Protein AF-D4DV71-F1 (afdb_monomer)

Secondary structure (DSSP, 8-state):
--HHHHHHHHTTEEEEEEEEEEEEEE-SSHHHHHHHHHHTTHHHHS--S-HHHHHHHHHHHHHTT-PPEEEEEEEEEEEEE--PPPTT----PPPPPP-

Radius of gyration: 24.17 Å; Cα contacts (8 Å, |Δi|>4): 89; chains: 1; bounding box: 50×44×67 Å

Sequence (99 aa):
MHDLGDMLADSGFYDPVTDTARLKLEYRTADTFLQDMDTLGLWHALDFDDPAAARTAIAGLWQRQTPPELTLETVFGHAVKKKILPAGENEVHFFPKKN

Nearest PDB structures (foldseek):
  7ebx-assembly1_A  TM=6.720E-01  e=1.542E+00  Bombyx mori
  7ejb-assembly1_A-2  TM=6.647E-01  e=2.044E+00  Bombyx mori
  2p35-assembly1_B  TM=6.308E-01  e=2.709E+00  Agrobacterium fabrum str. C58
  2p35-assembly1_A  TM=5.455E-01  e=1.437E+00  Agrobacterium fabrum str. C58
  7ec0-assembly1_A  TM=6.458E-01  e=4.760E+00  Bombyx mori

Structure (mmCIF, N/CA/C/O backbone):
data_AF-D4DV71-F1
#
_entry.id   AF-D4DV71-F1
#
loop_
_atom_site.group_PDB
_atom_site.id
_atom_site.type_symbol
_atom_site.label_atom_id
_atom_site.label_alt_id
_atom_site.label_comp_id
_atom_site.label_asym_id
_atom_site.label_entity_id
_atom_site.label_seq_id
_atom_site.pdbx_PDB_ins_code
_atom_site.Cartn_x
_atom_site.Cartn_y
_atom_site.Cartn_z
_atom_site.occupancy
_atom_site.B_iso_or_equiv
_atom_site.auth_seq_id
_atom_site.auth_comp_id
_atom_site.auth_asym_id
_atom_site.auth_atom_id
_atom_site.pdbx_PDB_model_num
ATOM 1 N N . MET A 1 1 ? 14.277 -6.753 -2.415 1.00 58.66 1 MET A N 1
ATOM 2 C CA . MET A 1 1 ? 13.238 -6.480 -3.430 1.00 58.66 1 MET A CA 1
ATOM 3 C C . MET A 1 1 ? 13.807 -6.746 -4.819 1.00 58.66 1 MET A C 1
ATOM 5 O O . MET A 1 1 ? 13.963 -5.826 -5.602 1.00 58.66 1 MET A O 1
ATOM 9 N N . HIS A 1 2 ? 14.178 -7.997 -5.097 1.00 63.66 2 HIS A N 1
ATOM 10 C CA . HIS A 1 2 ? 14.733 -8.393 -6.398 1.00 63.66 2 HIS A CA 1
ATOM 11 C C . HIS A 1 2 ? 13.596 -8.577 -7.423 1.00 63.66 2 HIS A C 1
ATOM 13 O O . HIS A 1 2 ? 13.665 -8.063 -8.530 1.00 63.66 2 HIS A O 1
ATOM 19 N N . ASP A 1 3 ? 12.477 -9.156 -6.981 1.00 73.50 3 ASP A N 1
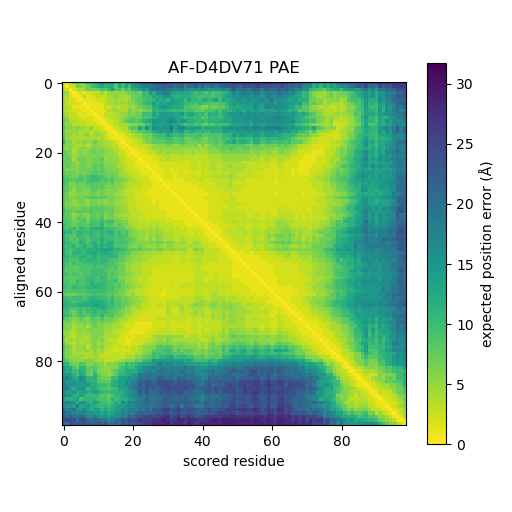ATOM 20 C CA . ASP A 1 3 ? 11.374 -9.602 -7.842 1.00 73.50 3 ASP A CA 1
ATOM 21 C C . ASP A 1 3 ? 10.724 -8.485 -8.680 1.00 73.50 3 ASP A C 1
ATOM 23 O O . ASP A 1 3 ? 10.513 -8.656 -9.874 1.00 73.50 3 ASP A O 1
ATOM 27 N N . LEU A 1 4 ? 10.439 -7.311 -8.099 1.00 72.69 4 LEU A N 1
ATOM 28 C CA . LEU A 1 4 ? 9.837 -6.198 -8.855 1.00 72.69 4 LEU A CA 1
ATOM 29 C C . LEU A 1 4 ? 10.821 -5.548 -9.838 1.00 72.69 4 LEU A C 1
ATOM 31 O O . LEU A 1 4 ? 10.409 -5.099 -10.908 1.00 72.69 4 LEU A O 1
ATOM 35 N N . GLY A 1 5 ? 12.108 -5.495 -9.485 1.00 69.00 5 GLY A N 1
ATOM 36 C CA . GLY A 1 5 ? 13.162 -5.012 -10.379 1.00 69.00 5 GLY A CA 1
ATOM 37 C C . GLY A 1 5 ? 13.351 -5.946 -11.574 1.00 69.00 5 GLY A C 1
ATOM 38 O O . GLY A 1 5 ? 13.384 -5.477 -12.712 1.00 69.00 5 GLY A O 1
ATOM 39 N N . ASP A 1 6 ? 13.368 -7.255 -11.324 1.00 78.69 6 ASP A N 1
ATOM 40 C CA . ASP A 1 6 ? 13.432 -8.289 -12.360 1.00 78.69 6 ASP A CA 1
ATOM 41 C C . ASP A 1 6 ? 12.208 -8.257 -13.271 1.00 78.69 6 ASP A C 1
ATOM 43 O O . ASP A 1 6 ? 12.352 -8.234 -14.487 1.00 78.69 6 ASP A O 1
ATOM 47 N N . MET A 1 7 ? 10.998 -8.163 -12.709 1.00 81.62 7 MET A N 1
ATOM 48 C CA . MET A 1 7 ? 9.767 -8.080 -13.503 1.00 81.62 7 MET A CA 1
ATOM 49 C C . MET A 1 7 ? 9.760 -6.866 -14.447 1.00 81.62 7 MET A C 1
ATOM 51 O O . MET A 1 7 ? 9.249 -6.954 -15.568 1.00 81.62 7 MET A O 1
ATOM 55 N N . LEU A 1 8 ? 10.324 -5.728 -14.021 1.00 80.06 8 LEU A N 1
ATOM 56 C CA . LEU A 1 8 ? 10.481 -4.544 -14.871 1.00 80.06 8 LEU A CA 1
ATOM 57 C C . LEU A 1 8 ? 11.519 -4.779 -15.976 1.00 80.06 8 LEU A C 1
ATOM 59 O O . LEU A 1 8 ? 11.260 -4.430 -17.131 1.00 80.06 8 LEU A O 1
ATOM 63 N N . ALA A 1 9 ? 12.654 -5.396 -15.641 1.00 77.94 9 ALA A N 1
ATOM 64 C CA . ALA A 1 9 ? 13.694 -5.743 -16.606 1.00 77.94 9 ALA A CA 1
ATOM 65 C C . ALA A 1 9 ? 13.184 -6.733 -17.670 1.00 77.94 9 ALA A C 1
ATOM 67 O O . ALA A 1 9 ? 13.321 -6.476 -18.869 1.00 77.94 9 ALA A O 1
ATOM 68 N N . ASP A 1 10 ? 12.503 -7.799 -17.246 1.00 81.81 10 ASP A N 1
ATOM 69 C CA . ASP A 1 10 ? 11.882 -8.807 -18.115 1.00 81.81 10 ASP A CA 1
ATOM 70 C C . ASP A 1 10 ? 10.807 -8.200 -19.028 1.00 81.81 10 ASP A C 1
ATOM 72 O O . ASP A 1 10 ? 10.630 -8.618 -20.173 1.00 81.81 10 ASP A O 1
ATOM 76 N N . SER A 1 11 ? 10.126 -7.152 -18.560 1.00 83.50 11 SER A N 1
ATOM 77 C CA . SER A 1 11 ? 9.145 -6.394 -19.348 1.00 83.50 11 SER A CA 1
ATOM 78 C C . SER A 1 11 ? 9.784 -5.414 -20.352 1.00 83.50 11 SER A C 1
ATOM 80 O O . SER A 1 11 ? 9.073 -4.652 -21.015 1.00 83.50 11 SER A O 1
ATOM 82 N N . GLY A 1 12 ? 11.116 -5.414 -20.488 1.00 81.00 12 GLY A N 1
A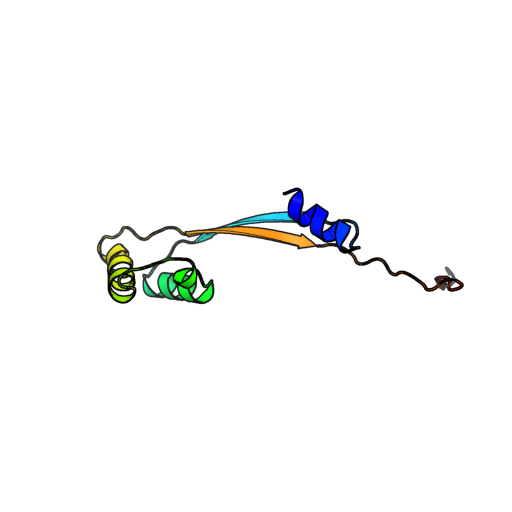TOM 83 C CA . GLY A 1 1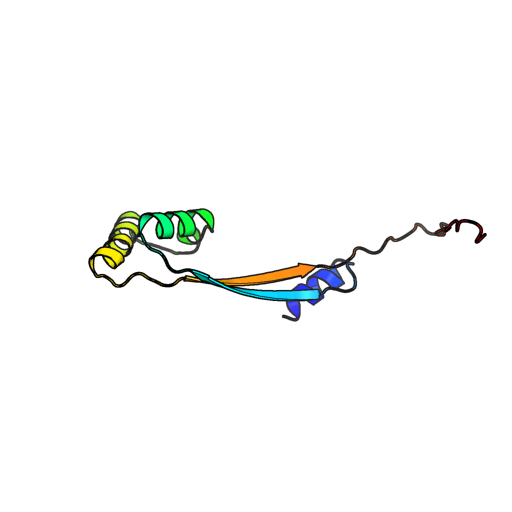2 ? 11.866 -4.591 -21.441 1.00 81.00 12 GLY A CA 1
ATOM 84 C C . GLY A 1 12 ? 12.132 -3.157 -20.976 1.00 81.00 12 GLY A C 1
ATOM 85 O O . GLY A 1 12 ? 12.501 -2.305 -21.795 1.00 81.00 12 GLY A O 1
ATOM 86 N N . PHE A 1 13 ? 11.935 -2.870 -19.687 1.00 82.12 13 PHE A N 1
ATOM 87 C CA . PHE A 1 13 ? 12.396 -1.625 -19.083 1.00 82.12 13 PHE A CA 1
ATOM 88 C C . PHE A 1 13 ? 13.860 -1.754 -18.652 1.00 82.12 13 PHE A C 1
ATOM 90 O O . PHE A 1 13 ? 14.354 -2.843 -18.381 1.00 82.12 13 PHE A O 1
ATOM 97 N N . TYR A 1 14 ? 14.569 -0.633 -18.609 1.00 80.31 14 TYR A N 1
ATOM 98 C CA . TYR A 1 14 ? 15.963 -0.570 -18.186 1.00 80.31 14 TYR A CA 1
ATOM 99 C C . TYR A 1 14 ? 16.139 0.406 -17.020 1.00 80.31 14 TYR A C 1
ATOM 101 O O . TYR A 1 14 ? 15.283 1.263 -16.780 1.00 80.31 14 TYR A O 1
ATOM 109 N N . ASP A 1 15 ? 17.245 0.229 -16.295 1.00 80.94 15 ASP A N 1
ATOM 110 C CA . ASP A 1 15 ? 17.584 0.932 -15.053 1.00 80.94 15 ASP A CA 1
ATOM 111 C C . ASP A 1 15 ? 16.434 0.964 -14.024 1.00 80.94 15 ASP A C 1
ATOM 113 O O . ASP A 1 15 ? 16.051 2.047 -13.564 1.00 80.94 15 ASP A O 1
ATOM 117 N N . PRO A 1 16 ? 15.834 -0.193 -13.661 1.00 81.81 16 PRO A N 1
ATOM 118 C CA . PRO A 1 16 ? 14.816 -0.213 -12.626 1.00 81.81 16 PRO A CA 1
ATOM 119 C C . PRO A 1 16 ? 15.437 0.175 -11.281 1.00 81.81 16 PRO A C 1
ATOM 121 O O . PRO A 1 16 ? 16.380 -0.455 -10.801 1.00 81.81 16 PRO A O 1
ATOM 124 N N . VAL A 1 17 ? 14.877 1.206 -10.656 1.00 83.44 17 VAL A N 1
ATOM 125 C CA . VAL A 1 17 ? 15.176 1.583 -9.274 1.00 83.44 17 VAL A CA 1
ATOM 126 C C . VAL A 1 17 ? 13.908 1.381 -8.471 1.00 83.44 17 VAL A C 1
ATOM 128 O O . VAL A 1 17 ? 12.865 1.942 -8.804 1.00 83.44 17 VAL A O 1
ATOM 131 N N . THR A 1 18 ? 13.995 0.573 -7.422 1.00 86.25 18 THR A N 1
ATOM 132 C CA . THR A 1 18 ? 12.904 0.330 -6.475 1.00 86.25 18 THR A CA 1
ATOM 133 C C . THR A 1 18 ? 13.303 0.844 -5.104 1.00 86.25 18 THR A C 1
ATOM 135 O O . THR A 1 18 ? 14.425 0.589 -4.664 1.00 86.25 18 THR A O 1
ATOM 138 N N . ASP A 1 19 ? 12.383 1.501 -4.417 1.00 87.12 19 ASP A N 1
ATOM 139 C CA . ASP A 1 19 ? 12.562 2.004 -3.062 1.00 87.12 19 ASP A CA 1
ATOM 140 C C . ASP A 1 19 ? 11.329 1.672 -2.210 1.00 87.12 19 ASP A C 1
ATOM 142 O O . ASP A 1 19 ? 10.273 1.265 -2.709 1.00 87.12 19 ASP A O 1
ATOM 146 N N . THR A 1 20 ? 11.482 1.825 -0.902 1.00 90.69 20 THR A N 1
ATOM 147 C CA . T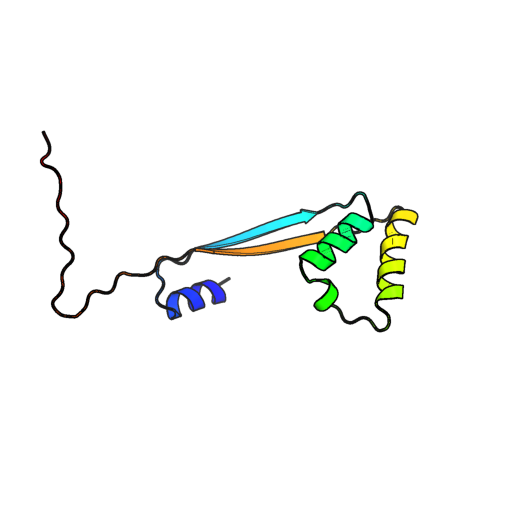HR A 1 20 ? 10.427 1.627 0.082 1.00 90.69 20 THR A CA 1
ATOM 148 C C . THR A 1 20 ? 10.239 2.850 0.942 1.00 90.69 20 THR A C 1
ATOM 15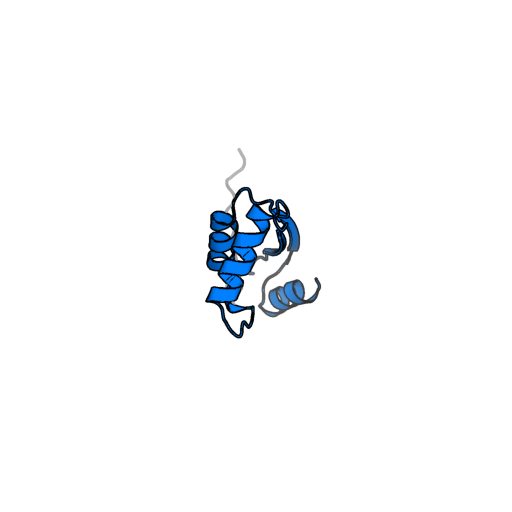0 O O . THR A 1 20 ? 11.201 3.414 1.457 1.00 90.69 20 THR A O 1
ATOM 153 N N . ALA A 1 21 ? 8.982 3.189 1.201 1.00 92.44 21 ALA A N 1
ATOM 154 C CA . ALA A 1 21 ? 8.629 4.145 2.235 1.00 92.44 21 ALA A CA 1
ATOM 155 C C . ALA A 1 21 ? 7.787 3.466 3.311 1.00 92.44 21 ALA A C 1
ATOM 157 O O . ALA A 1 21 ? 6.915 2.645 3.031 1.00 92.44 21 ALA A O 1
ATOM 158 N N . ARG A 1 22 ? 8.044 3.848 4.563 1.00 95.19 22 ARG A N 1
ATOM 159 C CA . ARG A 1 22 ? 7.215 3.480 5.707 1.00 95.19 22 ARG A CA 1
ATOM 160 C C . ARG A 1 22 ? 6.531 4.729 6.237 1.00 95.19 22 ARG A C 1
ATOM 162 O O . ARG A 1 22 ? 7.204 5.695 6.592 1.00 95.19 22 ARG A O 1
ATOM 169 N N . LEU A 1 23 ? 5.209 4.686 6.332 1.00 93.88 23 LEU A N 1
ATOM 170 C CA . LEU A 1 23 ? 4.384 5.751 6.885 1.00 93.88 23 LEU A CA 1
ATOM 171 C C . LEU A 1 23 ? 3.653 5.237 8.123 1.00 93.88 23 LEU A C 1
ATOM 173 O O . LEU A 1 23 ? 2.924 4.252 8.054 1.00 93.88 23 LEU A O 1
ATOM 177 N N . LYS A 1 24 ? 3.854 5.910 9.255 1.00 94.94 24 LYS A N 1
ATOM 178 C CA . LYS A 1 24 ? 3.107 5.659 10.488 1.00 94.94 24 LYS A CA 1
ATOM 179 C C . LYS A 1 24 ? 1.950 6.643 10.576 1.00 94.94 24 LYS A C 1
ATOM 181 O O . LYS A 1 24 ? 2.167 7.847 10.453 1.00 94.94 24 LYS A O 1
ATOM 186 N N . LEU A 1 25 ? 0.749 6.123 10.777 1.00 94.25 25 LEU A N 1
ATOM 187 C CA . LEU A 1 25 ? -0.483 6.887 10.878 1.00 94.25 25 LEU A CA 1
ATOM 188 C C . LEU A 1 25 ? -1.084 6.699 12.267 1.00 94.25 25 LEU A C 1
ATOM 190 O O . LEU A 1 25 ? -1.372 5.583 12.704 1.00 94.25 25 LEU A O 1
ATOM 194 N N . GLU A 1 26 ? -1.285 7.828 12.934 1.00 94.88 26 GLU A N 1
ATOM 195 C CA . GLU A 1 26 ? -1.981 7.927 14.208 1.00 94.88 26 GLU A CA 1
ATOM 196 C C . GLU A 1 26 ? -3.320 8.627 13.989 1.00 94.88 26 GLU A C 1
ATOM 198 O O . GLU A 1 26 ? -3.417 9.634 13.281 1.00 94.88 26 GLU A O 1
ATOM 203 N N . TYR A 1 27 ? -4.364 8.110 14.627 1.00 95.06 27 TYR A N 1
ATOM 204 C CA . TYR A 1 27 ? -5.734 8.503 14.333 1.00 95.06 27 TYR A CA 1
ATOM 205 C C . TYR A 1 27 ? -6.413 9.131 15.544 1.00 95.06 27 TYR A C 1
ATOM 207 O O . TYR A 1 27 ? -6.548 8.530 16.611 1.00 95.06 27 TYR A O 1
ATOM 215 N N . ARG A 1 28 ? -6.907 10.357 15.360 1.00 93.19 28 ARG A N 1
ATOM 216 C CA . ARG A 1 28 ? -7.617 11.093 16.417 1.00 93.19 28 ARG A CA 1
ATOM 217 C C . ARG A 1 28 ? -9.020 10.555 16.673 1.00 93.19 28 ARG A C 1
ATOM 219 O O . ARG A 1 28 ? -9.500 10.652 17.798 1.00 93.19 28 ARG A O 1
ATOM 226 N N . THR A 1 29 ? -9.669 10.002 15.652 1.00 94.38 29 THR A N 1
ATOM 227 C CA . THR A 1 29 ? -11.038 9.482 15.731 1.00 94.38 29 THR A CA 1
ATOM 228 C C . THR A 1 29 ? -11.158 8.147 15.005 1.00 94.38 29 THR A C 1
ATOM 230 O O . THR A 1 29 ? -10.432 7.877 14.045 1.00 94.38 29 THR A O 1
ATOM 233 N N . ALA A 1 30 ?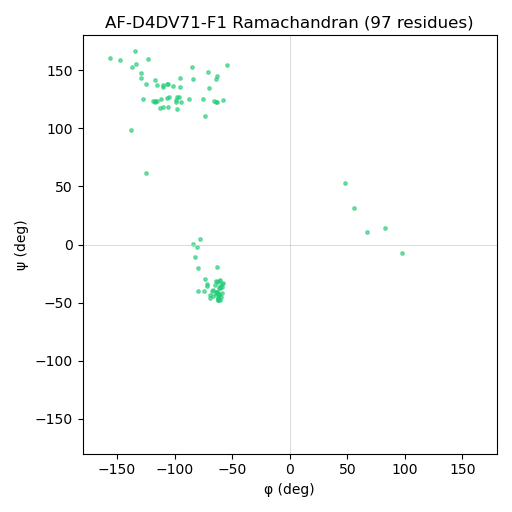 -12.117 7.336 15.454 1.00 94.56 30 ALA A N 1
ATOM 234 C CA . ALA A 1 30 ? -12.460 6.077 14.804 1.00 94.56 30 ALA A CA 1
ATOM 235 C C . ALA A 1 30 ? -12.961 6.288 13.371 1.00 94.56 30 ALA A C 1
ATOM 237 O O . ALA A 1 30 ? -12.622 5.508 12.488 1.00 94.56 30 ALA A O 1
ATOM 238 N N . ASP A 1 31 ? -13.723 7.357 13.129 1.00 94.12 31 ASP A N 1
ATOM 239 C CA . ASP A 1 31 ? -14.307 7.633 11.814 1.00 94.12 31 ASP A CA 1
ATOM 240 C C . ASP A 1 31 ? -13.231 7.820 10.739 1.00 94.12 31 ASP A C 1
ATOM 242 O O . ASP A 1 31 ? -13.336 7.235 9.664 1.00 94.12 31 ASP A O 1
ATOM 246 N N . THR A 1 32 ? -12.158 8.566 11.036 1.00 94.81 32 THR A N 1
ATOM 247 C CA . THR A 1 32 ? -11.046 8.754 10.088 1.00 94.81 32 THR A CA 1
ATOM 248 C C . THR A 1 32 ? -10.298 7.447 9.837 1.00 94.81 32 THR A C 1
ATOM 250 O O . THR A 1 32 ? -9.956 7.150 8.699 1.00 94.81 32 THR A O 1
ATOM 253 N N . PHE A 1 33 ? -10.091 6.631 10.874 1.00 94.69 33 PHE A N 1
ATOM 254 C CA . PHE A 1 33 ? -9.476 5.313 10.713 1.00 94.69 33 PHE A CA 1
ATOM 255 C C . PHE A 1 33 ? -10.319 4.396 9.817 1.00 94.69 33 PHE A C 1
ATOM 257 O O . PHE A 1 33 ? -9.803 3.788 8.883 1.00 94.69 33 PHE A O 1
ATOM 264 N N . LEU A 1 34 ? -11.629 4.323 10.068 1.00 92.06 34 LEU A N 1
ATOM 265 C CA . LEU A 1 34 ? -12.551 3.500 9.285 1.00 92.06 34 LEU A CA 1
ATOM 266 C C . LEU A 1 34 ? -12.627 3.966 7.826 1.00 92.06 34 LEU A C 1
ATOM 268 O O . LEU A 1 34 ? -12.611 3.128 6.926 1.00 92.06 34 LEU A O 1
ATOM 272 N N . GLN A 1 35 ? -12.656 5.282 7.598 1.00 93.31 35 GLN A N 1
ATOM 273 C CA . GLN A 1 35 ? -12.624 5.866 6.259 1.00 93.31 35 GLN A CA 1
ATOM 274 C C . GLN A 1 35 ? -11.335 5.507 5.505 1.00 93.31 35 GLN A C 1
ATOM 276 O O . GLN A 1 35 ? -11.397 5.168 4.321 1.00 93.31 35 GL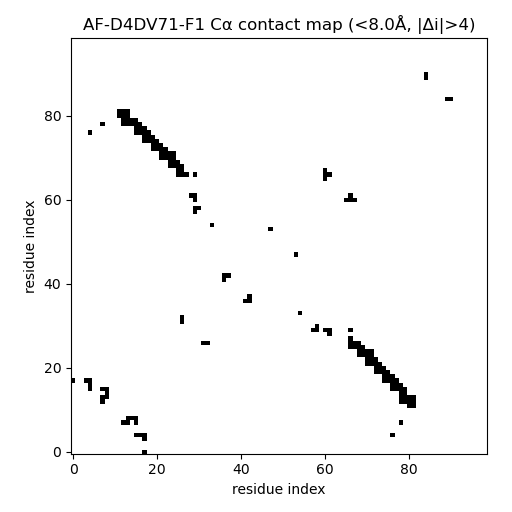N A O 1
ATOM 281 N N . ASP A 1 36 ? -10.179 5.551 6.167 1.00 93.38 36 ASP A N 1
ATOM 282 C CA . ASP A 1 36 ? -8.902 5.172 5.556 1.00 93.38 36 ASP A CA 1
ATOM 283 C C . ASP A 1 36 ? -8.848 3.673 5.249 1.00 93.38 36 ASP A C 1
ATOM 285 O O . ASP A 1 36 ? -8.399 3.286 4.171 1.00 93.38 36 ASP A O 1
ATOM 289 N N . MET A 1 37 ? -9.364 2.821 6.142 1.00 91.81 37 MET A N 1
ATOM 290 C CA . MET A 1 37 ? -9.473 1.385 5.872 1.00 91.81 37 MET A CA 1
ATOM 291 C C . MET A 1 37 ? -10.352 1.089 4.650 1.00 91.81 37 MET A C 1
ATOM 293 O O . MET A 1 37 ? -10.032 0.179 3.883 1.00 91.81 37 MET A O 1
ATOM 297 N N . ASP A 1 38 ? -11.437 1.847 4.453 1.00 91.00 38 ASP A N 1
ATOM 298 C CA . ASP A 1 38 ? -12.291 1.738 3.264 1.00 91.00 38 ASP A CA 1
ATOM 299 C C . ASP A 1 38 ? -11.555 2.252 2.011 1.00 91.00 38 ASP A C 1
ATOM 301 O O . ASP A 1 38 ? -11.521 1.572 0.986 1.00 91.00 38 ASP A O 1
ATOM 305 N N . THR A 1 39 ? -10.895 3.411 2.104 1.00 92.50 39 THR A N 1
ATOM 306 C CA . THR A 1 39 ? -10.173 4.058 0.989 1.00 92.50 39 THR A CA 1
ATOM 307 C C . THR A 1 39 ? -9.006 3.213 0.481 1.00 92.50 39 THR A C 1
ATOM 309 O O . THR A 1 39 ? -8.793 3.098 -0.724 1.00 92.50 39 THR A O 1
ATOM 312 N N . LEU A 1 40 ? -8.259 2.598 1.396 1.00 91.12 40 LEU A N 1
ATOM 313 C CA . LEU A 1 40 ? -7.136 1.717 1.084 1.00 91.12 40 LEU A CA 1
ATOM 314 C C . LEU A 1 40 ? -7.589 0.298 0.698 1.00 91.12 40 LEU A C 1
ATOM 316 O O . LEU A 1 40 ? -6.752 -0.554 0.408 1.00 91.12 40 LEU A O 1
ATOM 320 N N . GLY A 1 41 ? -8.899 0.020 0.722 1.00 90.75 41 GLY A N 1
ATOM 321 C CA . GLY A 1 41 ? -9.461 -1.298 0.426 1.00 90.75 41 GLY A CA 1
ATOM 322 C C . GLY A 1 41 ? -9.117 -2.373 1.462 1.00 90.75 41 GLY A C 1
ATOM 323 O O . GLY A 1 41 ? -9.387 -3.548 1.225 1.00 90.75 41 GLY A O 1
ATOM 324 N N . LEU A 1 42 ? -8.560 -1.998 2.617 1.00 88.56 42 LEU A N 1
ATOM 325 C CA . LEU A 1 42 ? -8.101 -2.929 3.653 1.00 88.56 42 LEU A CA 1
ATOM 326 C C . LEU A 1 42 ? -9.255 -3.743 4.241 1.00 88.56 42 LEU A C 1
ATOM 328 O O . LEU A 1 42 ? -9.069 -4.911 4.561 1.00 88.56 42 LEU A O 1
ATOM 332 N N . TRP A 1 43 ? -10.458 -3.164 4.316 1.00 88.06 43 TRP A N 1
ATOM 333 C CA . TRP A 1 43 ? -11.660 -3.891 4.737 1.00 88.06 43 TRP A CA 1
ATOM 334 C C . TRP A 1 43 ? -11.976 -5.107 3.862 1.00 88.06 43 TRP A C 1
ATOM 336 O O . TRP A 1 43 ? -12.468 -6.097 4.385 1.00 88.06 43 TRP A O 1
ATOM 346 N N . HIS A 1 44 ? -11.678 -5.055 2.560 1.00 86.19 44 HIS A N 1
ATOM 347 C CA . HIS A 1 44 ? -11.940 -6.164 1.635 1.00 86.19 44 HIS A CA 1
ATOM 348 C C . HIS A 1 44 ? -10.885 -7.271 1.720 1.00 86.19 44 HIS A C 1
ATOM 350 O O . HIS A 1 44 ? -11.131 -8.388 1.277 1.00 86.19 44 HIS A O 1
ATOM 356 N N . ALA A 1 45 ? -9.701 -6.959 2.251 1.00 87.00 45 ALA A N 1
ATOM 357 C CA . ALA A 1 45 ? -8.629 -7.929 2.446 1.00 87.00 45 ALA A CA 1
ATOM 358 C C . ALA A 1 45 ? -8.798 -8.745 3.739 1.00 87.00 45 ALA A C 1
ATOM 360 O O . ALA A 1 45 ? -8.069 -9.711 3.958 1.00 87.00 45 ALA A O 1
ATOM 361 N N . LEU A 1 46 ? -9.726 -8.336 4.603 1.00 87.19 46 LEU A N 1
ATOM 362 C CA . LEU A 1 46 ? -10.011 -8.965 5.882 1.00 87.19 46 LEU A CA 1
ATOM 363 C C . LEU A 1 46 ? -11.322 -9.743 5.785 1.00 87.19 46 LEU A C 1
ATOM 365 O O . LEU A 1 46 ? -12.297 -9.264 5.210 1.00 87.19 46 LEU A O 1
ATOM 369 N N . ASP A 1 47 ? -11.335 -10.933 6.373 1.00 88.75 47 ASP A N 1
ATOM 370 C CA . ASP A 1 47 ? -12.529 -11.765 6.448 1.00 88.75 47 ASP A CA 1
ATOM 371 C C . ASP A 1 47 ? -13.183 -11.589 7.821 1.00 88.75 47 ASP A C 1
ATOM 373 O O . ASP A 1 47 ? -12.538 -11.773 8.858 1.00 88.75 47 ASP A O 1
ATOM 377 N N . PHE A 1 48 ? -14.447 -11.175 7.825 1.00 87.44 48 PHE A N 1
ATOM 378 C CA . PHE A 1 48 ? -15.214 -10.932 9.040 1.00 87.44 48 PHE A CA 1
ATOM 379 C C . PHE A 1 48 ? -16.531 -11.691 8.975 1.00 87.44 48 PHE A C 1
ATOM 381 O O . PHE A 1 48 ? -17.340 -11.448 8.082 1.00 87.44 48 PHE A O 1
ATOM 388 N N . ASP A 1 49 ? -16.793 -12.507 9.996 1.00 91.12 49 ASP A N 1
ATOM 389 C CA . ASP A 1 49 ? -18.082 -13.188 10.159 1.00 91.12 49 ASP A CA 1
ATOM 390 C C . ASP A 1 49 ? -19.250 -12.188 10.291 1.00 91.12 49 ASP A C 1
ATOM 392 O O . ASP A 1 49 ? -20.346 -12.423 9.784 1.00 91.12 49 ASP A O 1
ATOM 396 N N . ASP A 1 50 ? -19.008 -11.050 10.956 1.00 93.88 50 ASP A N 1
ATOM 397 C CA . ASP A 1 50 ? -19.941 -9.923 11.066 1.00 93.88 50 ASP A CA 1
ATOM 398 C C . ASP A 1 50 ? -19.191 -8.582 10.905 1.00 93.88 50 ASP A C 1
ATOM 400 O O . ASP A 1 50 ? -18.601 -8.057 11.863 1.00 93.88 50 ASP A O 1
ATOM 404 N N . PRO A 1 51 ? -19.222 -7.983 9.700 1.00 89.94 51 PRO A N 1
ATOM 405 C CA . PRO A 1 51 ? -18.572 -6.702 9.433 1.00 89.94 51 PRO A CA 1
ATOM 406 C C . PRO A 1 51 ? -19.105 -5.536 10.282 1.00 89.94 51 PRO A C 1
ATOM 408 O O . PRO A 1 51 ? -18.358 -4.605 10.596 1.00 89.94 51 PRO A O 1
ATOM 411 N N . ALA A 1 52 ? -20.383 -5.554 10.675 1.00 91.19 52 ALA A N 1
ATOM 412 C CA . ALA A 1 52 ? -20.979 -4.480 11.468 1.00 91.19 52 ALA A CA 1
ATOM 413 C C . ALA A 1 52 ? -20.511 -4.544 12.929 1.00 91.19 52 ALA A C 1
ATOM 415 O O . ALA A 1 52 ? -20.178 -3.512 13.531 1.00 91.19 52 ALA A O 1
ATOM 416 N N . ALA A 1 53 ? -20.411 -5.753 13.485 1.00 94.19 53 ALA A N 1
ATOM 417 C CA . ALA A 1 53 ? -19.822 -5.968 14.801 1.00 94.19 53 ALA A CA 1
ATOM 418 C C . ALA A 1 53 ? -18.335 -5.581 14.822 1.00 94.19 53 ALA A C 1
ATOM 420 O O . ALA A 1 53 ? -17.896 -4.906 15.755 1.00 94.19 53 ALA A O 1
ATOM 421 N N . ALA A 1 54 ? -17.577 -5.917 13.772 1.00 91.94 54 ALA A N 1
ATOM 422 C CA . ALA A 1 54 ? -16.171 -5.532 13.641 1.00 91.94 54 ALA A CA 1
ATOM 423 C C . ALA A 1 54 ? -15.983 -4.004 13.635 1.00 91.94 54 ALA A C 1
ATOM 425 O O . ALA A 1 54 ? -15.174 -3.473 14.400 1.00 91.94 54 ALA A O 1
ATOM 426 N N . ARG A 1 55 ? -16.782 -3.273 12.842 1.00 91.12 55 ARG A N 1
ATOM 427 C CA . ARG A 1 55 ? -16.771 -1.797 12.827 1.00 91.12 55 ARG A CA 1
ATOM 428 C C . ARG A 1 55 ? -17.096 -1.208 14.202 1.00 91.12 55 ARG A C 1
ATOM 430 O O . ARG A 1 55 ? -16.422 -0.281 14.651 1.00 91.12 55 ARG A O 1
ATOM 437 N N . THR A 1 56 ? -18.078 -1.778 14.898 1.00 93.56 56 THR A N 1
ATOM 438 C CA . THR A 1 56 ? -18.455 -1.350 16.255 1.00 93.56 56 THR A CA 1
ATOM 439 C C . THR A 1 56 ? -17.328 -1.591 17.263 1.00 93.56 56 THR A C 1
ATOM 441 O O . THR A 1 56 ? -17.024 -0.718 18.078 1.00 93.56 56 THR A O 1
ATOM 444 N N . ALA A 1 57 ? -16.665 -2.748 17.192 1.00 92.62 57 ALA A N 1
ATOM 445 C CA . ALA A 1 57 ? -15.540 -3.083 18.060 1.00 92.62 57 ALA A CA 1
ATOM 446 C C . ALA A 1 57 ? -14.364 -2.112 17.870 1.00 92.62 57 ALA A C 1
ATOM 448 O O . 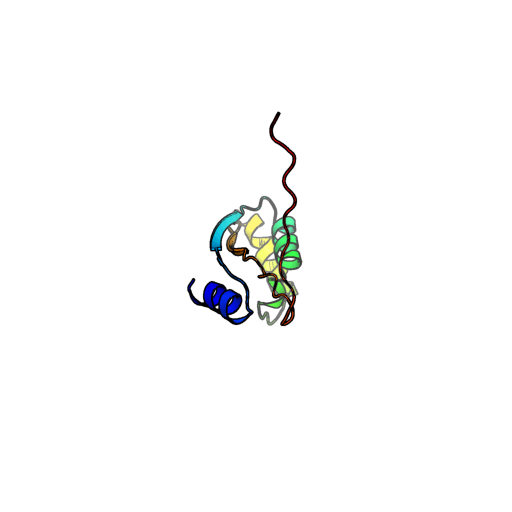ALA A 1 57 ? -13.805 -1.628 18.856 1.00 92.62 57 ALA A O 1
ATOM 449 N N . ILE A 1 58 ? -14.046 -1.769 16.617 1.00 91.19 58 ILE A N 1
ATOM 450 C CA . ILE A 1 58 ? -13.006 -0.789 16.275 1.00 91.19 58 ILE A CA 1
ATOM 451 C C . ILE A 1 58 ? -13.358 0.596 16.818 1.00 91.19 58 ILE A C 1
ATOM 453 O O . ILE A 1 58 ? -12.522 1.228 17.462 1.00 91.19 58 ILE A O 1
ATOM 457 N N . ALA A 1 59 ? -14.598 1.061 16.638 1.00 90.81 59 ALA A N 1
ATOM 458 C CA . ALA A 1 59 ? -15.034 2.342 17.197 1.00 90.81 59 ALA A CA 1
ATOM 459 C C . ALA A 1 59 ? -14.895 2.388 18.733 1.00 90.81 59 ALA A C 1
ATOM 461 O O . ALA A 1 59 ? -14.522 3.416 19.307 1.00 90.81 59 ALA A O 1
ATOM 462 N N . GLY A 1 60 ? -15.107 1.251 19.402 1.00 94.81 60 GLY A N 1
ATOM 463 C CA . GLY A 1 60 ? -14.913 1.096 20.843 1.00 94.81 60 GLY A CA 1
ATOM 464 C C . GLY A 1 60 ? -13.470 1.291 21.330 1.00 94.81 60 GLY A C 1
ATOM 465 O O . GLY A 1 60 ? -13.272 1.579 22.511 1.00 94.81 60 GLY A O 1
ATOM 466 N N . LEU A 1 61 ? -12.456 1.189 20.462 1.00 95.06 61 LEU A N 1
ATOM 467 C CA . LEU A 1 61 ? -11.047 1.382 20.837 1.00 95.06 61 LEU A CA 1
ATOM 468 C C . LEU A 1 61 ? -10.754 2.820 21.290 1.00 95.06 61 LEU A C 1
ATOM 470 O O . LEU A 1 61 ? -9.989 3.029 22.232 1.00 95.06 61 LEU A O 1
ATOM 474 N N . TRP A 1 62 ? -11.423 3.812 20.695 1.00 94.50 62 TRP A N 1
ATOM 475 C CA . TRP A 1 62 ? -11.283 5.215 21.104 1.00 94.50 62 TRP A CA 1
ATOM 476 C C . TRP A 1 62 ? -11.949 5.498 22.444 1.00 94.50 62 TRP A C 1
ATOM 478 O O . TRP A 1 62 ? -11.408 6.249 23.251 1.00 94.50 62 TRP A O 1
ATOM 488 N N . GLN A 1 63 ? -13.082 4.851 22.724 1.00 93.00 63 GLN A N 1
ATOM 489 C CA . GLN A 1 63 ? -13.747 4.961 24.027 1.00 93.00 63 GLN A CA 1
ATOM 490 C C . GLN A 1 63 ? -12.873 4.393 25.152 1.00 93.00 63 GLN A C 1
ATOM 492 O O . GLN A 1 63 ? -12.905 4.883 26.277 1.00 93.00 63 GLN A O 1
ATOM 497 N N . ARG A 1 64 ? -12.057 3.384 24.833 1.00 95.12 64 ARG A N 1
ATOM 498 C CA . ARG A 1 64 ? -11.087 2.762 25.743 1.00 95.12 64 ARG A CA 1
ATOM 499 C C . ARG A 1 64 ? -9.751 3.507 25.810 1.00 95.12 64 ARG A C 1
ATOM 501 O O . ARG A 1 64 ? -8.872 3.070 26.541 1.00 95.12 64 ARG A O 1
ATOM 508 N N . GLN A 1 65 ? -9.601 4.613 25.074 1.00 92.50 65 GLN A N 1
ATOM 509 C CA . GLN A 1 65 ? -8.359 5.389 24.958 1.00 92.50 65 GLN A CA 1
ATOM 510 C C . GLN A 1 65 ? -7.158 4.557 24.479 1.00 92.50 65 GLN A C 1
ATOM 512 O O . GLN A 1 65 ? -6.013 4.838 24.824 1.00 92.50 65 GLN A O 1
ATOM 517 N N . THR A 1 66 ? -7.419 3.546 23.650 1.00 93.88 66 THR A N 1
ATOM 518 C CA . THR A 1 66 ? -6.404 2.675 23.047 1.00 93.88 66 THR A CA 1
ATOM 519 C C . THR A 1 66 ? -6.547 2.677 21.524 1.00 93.88 66 THR A C 1
ATOM 521 O O . THR A 1 66 ? -6.876 1.636 20.947 1.00 93.88 66 THR A O 1
ATOM 524 N N . PRO A 1 67 ? -6.389 3.836 20.855 1.00 93.06 67 PRO A N 1
ATOM 525 C CA . PRO A 1 67 ? -6.490 3.895 19.404 1.00 93.06 67 PRO A CA 1
ATOM 526 C C . PRO A 1 67 ? -5.365 3.066 18.756 1.00 93.06 67 PRO A C 1
ATOM 528 O O . PRO A 1 67 ? -4.243 3.054 19.268 1.00 93.06 67 PRO A O 1
ATOM 531 N N . PRO A 1 68 ? -5.642 2.367 17.645 1.00 89.94 68 PRO A N 1
ATOM 532 C CA . PRO A 1 68 ? -4.623 1.645 16.898 1.00 89.94 68 PRO A CA 1
ATOM 533 C C . PRO A 1 68 ? -3.678 2.607 16.155 1.00 89.94 68 PRO A C 1
ATOM 535 O O . PRO A 1 68 ? -4.092 3.670 15.688 1.00 89.94 68 PRO A O 1
ATOM 538 N N . GLU A 1 69 ? -2.416 2.200 15.999 1.00 90.88 69 GLU A N 1
ATOM 539 C CA . GLU A 1 69 ? -1.468 2.783 15.036 1.00 90.88 69 GLU A CA 1
ATOM 540 C C . GLU A 1 69 ? -1.499 1.936 13.757 1.00 90.88 69 GLU A C 1
ATOM 542 O O . GLU A 1 69 ? -1.467 0.705 13.827 1.00 90.88 69 GLU A O 1
ATOM 547 N N . LEU A 1 70 ? -1.529 2.581 12.589 1.00 91.12 70 LEU A N 1
ATOM 548 C CA . LEU A 1 70 ? -1.390 1.902 11.301 1.00 91.12 70 LEU A CA 1
ATOM 549 C C . LEU A 1 70 ? -0.011 2.206 10.721 1.00 91.12 70 LEU A C 1
ATOM 551 O O . LEU A 1 70 ? 0.360 3.365 10.555 1.00 91.12 70 LEU A O 1
ATOM 555 N N . THR A 1 71 ? 0.750 1.168 10.381 1.00 93.50 71 THR A N 1
ATOM 556 C CA . THR A 1 71 ? 1.990 1.317 9.613 1.00 93.50 71 THR A CA 1
ATOM 557 C C . THR A 1 71 ? 1.745 0.851 8.186 1.00 93.50 71 THR A C 1
ATOM 559 O O . THR A 1 71 ? 1.429 -0.314 7.961 1.00 93.50 71 THR A O 1
ATOM 562 N N . LEU A 1 72 ? 1.903 1.760 7.229 1.00 91.56 72 LEU A N 1
ATOM 563 C CA . LEU A 1 72 ? 1.861 1.469 5.802 1.00 91.56 72 LEU A CA 1
ATOM 564 C C . LEU A 1 72 ? 3.287 1.335 5.278 1.00 91.56 72 LEU A C 1
ATOM 566 O O . LEU A 1 72 ? 4.103 2.240 5.452 1.00 91.56 72 LEU A O 1
ATOM 570 N N . GLU A 1 73 ? 3.577 0.224 4.614 1.00 93.31 73 GLU A N 1
ATOM 571 C CA . GLU A 1 73 ? 4.819 0.028 3.872 1.00 93.31 73 GLU A CA 1
ATOM 572 C C . GLU A 1 73 ? 4.493 0.014 2.385 1.00 93.31 73 GLU A C 1
ATOM 574 O O . GLU A 1 73 ? 3.716 -0.815 1.914 1.00 93.31 73 GLU A O 1
ATOM 579 N N . THR A 1 74 ? 5.056 0.963 1.647 1.00 89.44 74 THR A N 1
ATOM 580 C CA . THR A 1 74 ? 4.882 1.055 0.202 1.00 89.44 74 THR A CA 1
ATOM 581 C C . THR A 1 74 ? 6.184 0.697 -0.483 1.00 89.44 74 THR A C 1
ATOM 583 O O . THR A 1 74 ? 7.256 1.146 -0.082 1.00 89.44 74 THR A O 1
ATOM 586 N N . VAL A 1 75 ? 6.080 -0.110 -1.534 1.00 90.12 75 VAL A N 1
ATOM 587 C CA . VAL A 1 75 ? 7.164 -0.342 -2.484 1.00 90.12 75 VAL A CA 1
ATOM 588 C C . VAL A 1 75 ? 6.814 0.427 -3.745 1.00 90.12 75 VAL A C 1
ATOM 590 O O . VAL A 1 75 ? 5.721 0.267 -4.287 1.00 90.12 75 VAL A O 1
ATOM 593 N N . PHE A 1 76 ? 7.725 1.266 -4.211 1.00 87.25 76 PHE A N 1
ATOM 594 C CA . PHE A 1 76 ? 7.563 2.001 -5.457 1.00 87.25 76 PHE A CA 1
ATOM 595 C C . PHE A 1 76 ? 8.838 1.892 -6.274 1.00 87.25 76 PHE A C 1
ATOM 597 O O . PHE A 1 76 ? 9.921 1.651 -5.750 1.00 87.25 76 PHE A O 1
ATOM 604 N N . GLY A 1 77 ? 8.719 2.048 -7.582 1.00 84.81 77 GLY A N 1
ATOM 605 C CA . GLY A 1 77 ? 9.879 2.014 -8.448 1.00 84.81 77 GLY A CA 1
ATOM 606 C C . GLY A 1 77 ? 9.637 2.755 -9.742 1.00 84.81 77 GLY A C 1
ATOM 607 O O . GLY A 1 77 ? 8.497 3.000 -10.138 1.00 84.81 77 GLY A O 1
ATOM 608 N N . HIS A 1 78 ? 10.732 3.115 -10.391 1.00 86.06 78 HIS A N 1
ATOM 609 C CA . HIS A 1 78 ? 10.721 3.697 -11.718 1.00 86.06 78 HIS A CA 1
ATOM 610 C C . HIS A 1 78 ? 11.695 2.946 -12.617 1.00 86.06 78 HIS A C 1
ATOM 612 O O . HIS A 1 78 ? 12.749 2.490 -12.178 1.00 86.06 78 HIS A O 1
ATOM 618 N N . ALA A 1 79 ? 11.359 2.858 -13.896 1.00 86.50 79 ALA A N 1
ATOM 619 C CA . ALA A 1 79 ? 12.232 2.311 -14.919 1.00 86.50 79 ALA A CA 1
ATOM 620 C C . ALA A 1 79 ? 11.972 3.038 -16.238 1.00 86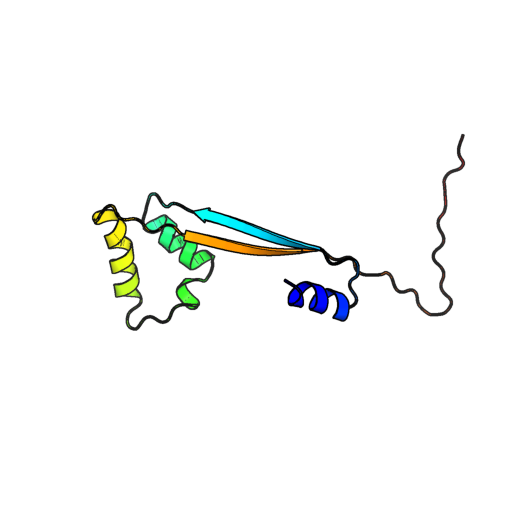.50 79 ALA A C 1
ATOM 622 O O . ALA A 1 79 ? 10.912 3.644 -16.430 1.00 86.50 79 ALA A O 1
ATOM 623 N N . VAL A 1 80 ? 12.934 2.991 -17.153 1.00 85.06 80 VAL A N 1
ATOM 624 C CA . VAL A 1 80 ? 12.839 3.694 -18.432 1.00 85.06 80 VAL A CA 1
ATOM 625 C C . VAL A 1 80 ? 12.583 2.691 -19.548 1.00 85.06 80 VAL A C 1
ATOM 627 O O . VAL A 1 80 ? 13.160 1.609 -19.579 1.00 85.06 80 VAL A O 1
ATOM 630 N N . LYS A 1 81 ? 11.691 3.021 -20.485 1.00 83.81 81 LYS A N 1
ATOM 631 C CA . LYS A 1 81 ? 11.449 2.175 -21.658 1.00 83.81 81 LYS A CA 1
ATOM 632 C C . LYS A 1 81 ? 12.429 2.539 -22.762 1.00 83.81 81 LYS A C 1
ATOM 634 O O . LYS A 1 81 ? 12.493 3.697 -23.178 1.00 83.81 81 LYS A O 1
ATOM 639 N N . LYS A 1 82 ? 13.171 1.555 -23.272 1.00 78.31 82 LYS A N 1
ATOM 640 C CA . LYS A 1 82 ? 14.112 1.801 -24.367 1.00 78.31 82 LYS A CA 1
ATOM 641 C C . LYS A 1 82 ? 13.353 2.092 -25.655 1.00 78.31 82 LYS A C 1
ATOM 643 O O . LYS A 1 82 ? 12.420 1.377 -26.020 1.00 78.31 82 LYS A O 1
ATOM 648 N N . LYS A 1 83 ? 13.786 3.127 -26.370 1.00 76.12 83 LYS A N 1
ATOM 649 C CA . LYS A 1 83 ? 13.354 3.370 -27.744 1.00 76.12 83 LYS A CA 1
ATOM 650 C C . LYS A 1 83 ? 14.042 2.342 -28.642 1.00 76.12 83 LYS A C 1
ATOM 652 O O . LYS A 1 83 ? 15.259 2.371 -28.804 1.00 76.12 83 LYS A O 1
ATOM 657 N N . ILE A 1 84 ? 13.264 1.405 -29.171 1.00 77.81 84 ILE A N 1
ATOM 658 C CA . ILE A 1 84 ? 13.734 0.420 -30.146 1.00 77.81 84 ILE A CA 1
ATOM 659 C C . ILE A 1 84 ? 13.343 0.944 -31.523 1.00 77.81 84 ILE A C 1
ATOM 661 O O . ILE A 1 84 ? 12.159 1.121 -31.802 1.00 77.81 84 ILE A O 1
ATOM 665 N N . LEU A 1 85 ? 14.342 1.231 -32.354 1.00 79.62 85 LEU A N 1
ATOM 666 C CA . LEU A 1 85 ? 14.123 1.624 -33.741 1.00 79.62 85 LEU A CA 1
ATOM 667 C C . LEU A 1 85 ? 13.962 0.372 -34.622 1.00 79.62 85 LEU A C 1
ATOM 669 O O . LEU A 1 85 ? 14.650 -0.626 -34.380 1.00 79.62 85 LEU A O 1
ATOM 673 N N . PRO A 1 86 ? 13.077 0.402 -35.634 1.00 83.25 86 PRO A N 1
ATOM 674 C CA . PRO A 1 86 ? 13.023 -0.620 -36.672 1.00 83.25 86 PRO A CA 1
ATOM 675 C C . PRO A 1 86 ? 14.377 -0.828 -37.361 1.00 83.25 86 PRO A C 1
ATOM 677 O O . PRO A 1 86 ? 15.214 0.074 -37.434 1.00 83.25 86 PRO A O 1
ATOM 680 N N . ALA A 1 87 ? 14.587 -2.025 -37.910 1.00 82.12 87 ALA A N 1
ATOM 681 C CA . ALA A 1 87 ? 15.795 -2.325 -38.669 1.00 82.12 87 ALA A CA 1
ATOM 682 C C . ALA A 1 87 ? 15.946 -1.354 -39.856 1.00 82.12 87 ALA A C 1
ATOM 684 O O . ALA A 1 87 ? 15.051 -1.245 -40.691 1.00 82.12 87 ALA A O 1
ATOM 685 N N . GLY A 1 88 ? 17.090 -0.669 -39.929 1.00 83.88 88 GLY A N 1
ATOM 686 C CA . GLY A 1 88 ? 17.386 0.330 -40.963 1.00 83.88 88 GLY A CA 1
ATOM 687 C C . GLY A 1 88 ? 17.140 1.785 -40.547 1.00 83.88 88 GLY A C 1
ATOM 688 O O . GLY A 1 88 ? 17.540 2.687 -41.280 1.00 83.88 88 GLY A O 1
ATOM 689 N N . GLU A 1 89 ? 16.557 2.035 -39.373 1.00 85.81 89 GLU A N 1
ATOM 690 C CA . GLU A 1 89 ? 16.404 3.382 -38.818 1.00 85.81 89 GLU A CA 1
ATOM 691 C C . GLU A 1 89 ? 17.536 3.726 -37.837 1.00 85.81 89 GLU A C 1
ATOM 693 O O . GLU A 1 89 ? 17.998 2.880 -37.073 1.00 85.81 89 GLU A O 1
ATOM 698 N N . ASN A 1 90 ? 17.978 4.988 -37.844 1.00 81.44 90 ASN A N 1
ATOM 699 C CA . ASN A 1 90 ? 18.992 5.509 -36.925 1.00 81.44 90 ASN A CA 1
ATOM 700 C C . ASN A 1 90 ? 18.506 6.802 -36.269 1.00 81.44 90 ASN A C 1
ATOM 702 O O . ASN A 1 90 ? 17.866 7.635 -36.913 1.00 81.44 90 ASN A O 1
ATOM 706 N N . GLU A 1 91 ? 18.848 6.991 -34.997 1.00 85.12 91 GLU A N 1
ATOM 707 C CA . GLU A 1 91 ? 18.567 8.239 -34.296 1.00 85.12 91 GLU A CA 1
ATOM 708 C C . GLU A 1 91 ? 19.545 9.330 -34.749 1.00 85.12 91 GLU A C 1
ATOM 710 O O . GLU A 1 91 ? 20.762 9.151 -34.707 1.00 85.12 91 GLU A O 1
ATOM 715 N N . VAL A 1 92 ? 19.009 10.465 -35.203 1.00 86.50 92 VAL A N 1
ATOM 716 C CA . VAL A 1 92 ? 19.800 11.618 -35.645 1.00 86.50 92 VAL A CA 1
ATOM 717 C C . VAL A 1 92 ? 19.576 12.769 -34.672 1.00 86.50 92 VAL A C 1
ATOM 719 O O . VAL A 1 92 ? 18.461 13.274 -34.541 1.00 86.50 92 VAL A O 1
ATOM 722 N N . HIS A 1 93 ? 20.645 13.204 -34.005 1.00 85.75 93 HIS A N 1
ATOM 723 C CA . HIS A 1 93 ? 20.628 14.371 -33.127 1.00 85.75 93 HIS A CA 1
ATOM 724 C C . HIS A 1 93 ? 21.190 15.595 -33.852 1.00 85.75 93 HIS A C 1
ATOM 726 O O . HIS A 1 93 ? 22.327 15.585 -34.326 1.00 85.75 93 HIS A O 1
ATOM 732 N N . PHE A 1 94 ? 20.412 16.675 -33.898 1.00 88.50 94 PHE A N 1
ATOM 733 C CA . PHE A 1 94 ? 20.880 17.974 -34.372 1.00 88.50 94 PHE A CA 1
ATOM 734 C C . PHE A 1 94 ? 21.339 18.808 -33.178 1.00 88.50 94 PHE A C 1
ATOM 736 O O . PHE A 1 94 ? 20.561 19.065 -32.261 1.00 88.50 94 PHE A O 1
ATOM 743 N N . PHE A 1 95 ? 22.596 19.247 -33.193 1.00 87.69 95 PHE A N 1
ATOM 744 C CA . PHE A 1 95 ? 23.133 20.136 -32.167 1.00 87.69 95 PHE A CA 1
ATOM 745 C C . PHE A 1 95 ? 23.187 21.574 -32.693 1.00 87.69 95 PHE A C 1
ATOM 747 O O . PHE A 1 95 ? 23.618 21.785 -33.832 1.00 87.69 95 PHE A O 1
ATOM 754 N N . PRO A 1 96 ? 22.782 22.577 -31.893 1.00 84.50 96 PRO A N 1
ATOM 755 C CA . PRO A 1 96 ? 22.964 23.970 -32.268 1.00 84.50 96 PRO A CA 1
ATOM 756 C C . PRO A 1 96 ? 24.458 24.291 -32.384 1.00 84.50 96 PRO A C 1
ATOM 758 O O . PRO A 1 96 ? 25.290 23.775 -31.632 1.00 84.50 96 PRO A O 1
ATOM 761 N N . LYS A 1 97 ? 24.807 25.157 -33.337 1.00 82.94 97 LYS A N 1
ATOM 762 C CA . LYS A 1 97 ? 26.184 25.619 -33.524 1.00 82.94 97 LYS A CA 1
ATOM 763 C C . LYS A 1 97 ? 26.610 26.391 -32.268 1.00 82.94 97 LYS A C 1
ATOM 765 O O . LYS A 1 97 ? 25.936 27.344 -31.886 1.00 82.94 97 LYS A O 1
ATOM 770 N N . LYS A 1 98 ? 27.693 25.965 -31.609 1.00 76.69 98 LYS A N 1
ATOM 771 C CA . LYS A 1 98 ? 28.291 26.737 -30.508 1.00 76.69 98 LYS A CA 1
ATOM 772 C C . LYS A 1 98 ? 28.804 28.065 -31.082 1.00 76.69 98 LYS A C 1
ATOM 774 O O . LYS A 1 98 ? 29.578 28.031 -32.040 1.00 76.69 98 LYS A O 1
ATOM 779 N N . ASN A 1 99 ? 28.317 29.180 -30.537 1.00 63.34 99 ASN A N 1
ATOM 780 C CA . ASN A 1 99 ? 28.830 30.527 -30.803 1.00 63.34 99 ASN A CA 1
ATOM 781 C C . ASN A 1 99 ? 30.136 30.763 -30.047 1.00 63.34 99 ASN A C 1
ATOM 783 O O . ASN A 1 99 ? 30.243 30.243 -28.912 1.00 63.34 99 ASN A O 1
#

Organism: NCBI:txid546263

pLDDT: mean 87.14, std 7.4, range [58.66, 95.19]

Foldseek 3Di:
DVVVQVVCVVVQFPDKDKDKDKDKDDDPALVVVVVVCVVVVVLVVDDDPDPVVVSVVLRCCVVVVNHDMDIDMDMDIDTHHDDDDPPPDDDDDDDDDDD

Solvent-accessible surface area (backbone atoms only — not comparable to full-atom values): 6384 Å² total; per-residue (Å²): 127,63,65,68,41,48,55,40,43,77,71,59,29,44,80,59,46,75,52,75,49,79,48,80,45,79,56,95,46,49,68,62,49,54,51,49,34,55,74,71,46,50,61,77,78,51,91,61,99,50,61,67,61,51,54,51,55,55,46,46,27,55,80,67,73,54,61,70,75,47,76,47,76,46,79,49,68,54,60,44,73,70,88,78,68,60,94,92,60,78,93,82,85,86,75,80,82,83,128

Mean predicted aligned error: 9.09 Å